Protein AF-A0A096B405-F1 (afdb_monomer_lite)

Structure (mmCIF, N/CA/C/O backbone):
data_AF-A0A096B405-F1
#
_entry.id   AF-A0A096B405-F1
#
loop_
_atom_site.group_PDB
_atom_site.id
_atom_site.type_symbol
_atom_site.label_atom_id
_atom_site.label_alt_id
_atom_site.label_comp_id
_atom_site.label_asym_id
_atom_site.label_entity_id
_atom_site.label_seq_id
_atom_site.pdbx_PDB_ins_code
_atom_site.Cartn_x
_atom_site.Cartn_y
_atom_site.Cartn_z
_atom_site.occupancy
_atom_site.B_iso_or_equiv
_atom_site.auth_seq_id
_atom_site.auth_comp_id
_atom_site.auth_asym_id
_atom_site.auth_atom_id
_atom_site.pdbx_PDB_model_num
ATOM 1 N N . SER A 1 1 ? 10.163 5.596 -11.809 1.00 72.56 1 SER A N 1
ATOM 2 C CA . SER A 1 1 ? 9.491 6.734 -11.156 1.00 72.56 1 SER A CA 1
ATOM 3 C C . SER A 1 1 ? 8.752 6.188 -9.951 1.00 72.56 1 SER A C 1
ATOM 5 O O . SER A 1 1 ? 8.419 5.013 -9.981 1.00 72.56 1 SER A O 1
ATOM 7 N N . SER A 1 2 ? 8.569 6.969 -8.894 1.00 85.62 2 SER A N 1
ATOM 8 C CA . SER A 1 2 ? 7.782 6.580 -7.717 1.00 85.62 2 SER A CA 1
ATOM 9 C C . SER A 1 2 ? 6.994 7.790 -7.231 1.00 85.62 2 SER A C 1
ATOM 11 O O . SER A 1 2 ? 7.350 8.922 -7.571 1.00 85.62 2 SER A O 1
ATOM 13 N N . SER A 1 3 ? 5.953 7.577 -6.423 1.00 92.62 3 SER A N 1
ATOM 14 C CA . SER A 1 3 ? 5.214 8.702 -5.844 1.00 92.62 3 SER A CA 1
ATOM 15 C C . SER A 1 3 ? 6.137 9.592 -4.997 1.00 92.62 3 SER A C 1
ATOM 17 O O . SER A 1 3 ? 6.942 9.068 -4.220 1.00 92.62 3 SER A O 1
ATOM 19 N N . PRO A 1 4 ? 6.043 10.930 -5.130 1.00 95.75 4 PRO A N 1
ATOM 20 C CA . PRO A 1 4 ? 6.802 11.876 -4.312 1.00 95.75 4 PRO A CA 1
ATOM 21 C C . PRO A 1 4 ? 6.247 11.991 -2.883 1.00 95.75 4 PRO A C 1
ATOM 23 O O . PRO A 1 4 ? 6.814 12.705 -2.059 1.00 95.75 4 PRO A O 1
ATOM 26 N N . VAL A 1 5 ? 5.129 11.319 -2.591 1.00 96.81 5 VAL A N 1
ATOM 27 C CA . VAL A 1 5 ? 4.456 11.334 -1.293 1.00 96.81 5 VAL A CA 1
ATOM 28 C C . VAL A 1 5 ? 4.205 9.915 -0.796 1.00 96.81 5 VAL A C 1
ATOM 30 O O . VAL A 1 5 ? 4.040 8.974 -1.574 1.00 96.81 5 VAL A O 1
ATOM 33 N N . ARG A 1 6 ? 4.128 9.769 0.529 1.00 97.12 6 ARG A N 1
ATOM 34 C CA . ARG A 1 6 ? 3.630 8.559 1.182 1.00 97.12 6 ARG A CA 1
ATOM 35 C C . ARG A 1 6 ? 2.459 8.921 2.079 1.00 97.12 6 ARG A C 1
ATOM 37 O O . ARG A 1 6 ? 2.618 9.690 3.025 1.00 97.12 6 ARG A O 1
ATOM 44 N N . ILE A 1 7 ? 1.293 8.358 1.783 1.00 97.81 7 ILE A N 1
ATOM 45 C CA . ILE A 1 7 ? 0.096 8.545 2.603 1.00 97.81 7 ILE A CA 1
ATOM 46 C C . ILE A 1 7 ? 0.163 7.523 3.731 1.00 97.81 7 ILE A C 1
ATOM 48 O O . ILE A 1 7 ? 0.070 6.331 3.475 1.00 97.81 7 ILE A O 1
ATOM 52 N N . LEU A 1 8 ? 0.357 7.971 4.968 1.00 98.00 8 LEU A N 1
ATOM 53 C CA . LEU A 1 8 ? 0.569 7.059 6.091 1.00 98.00 8 LEU A CA 1
ATOM 54 C C . LEU A 1 8 ? -0.639 6.136 6.307 1.00 98.00 8 LEU A C 1
ATOM 56 O O . LEU A 1 8 ? -1.779 6.598 6.375 1.00 98.00 8 LEU A O 1
ATOM 60 N N . ARG A 1 9 ? -0.358 4.840 6.460 1.00 97.75 9 ARG A N 1
ATOM 61 C CA . ARG A 1 9 ? -1.309 3.805 6.873 1.00 97.75 9 ARG A CA 1
ATOM 62 C C . ARG A 1 9 ? -0.672 2.858 7.894 1.00 97.75 9 ARG A C 1
ATOM 64 O O . ARG A 1 9 ? 0.549 2.684 7.875 1.00 97.75 9 ARG A O 1
ATOM 71 N N . GLY A 1 10 ? -1.490 2.288 8.774 1.00 96.44 10 GLY A N 1
ATOM 72 C CA . GLY A 1 10 ? -1.091 1.295 9.770 1.00 96.44 10 GLY A CA 1
ATOM 73 C C . GLY A 1 10 ? -0.979 -0.120 9.201 1.00 96.44 10 GLY A C 1
ATOM 74 O O . GLY A 1 10 ? -1.126 -0.344 7.998 1.00 96.44 10 GLY A O 1
ATOM 75 N N . GLU A 1 11 ? -0.735 -1.090 10.083 1.00 95.75 11 GLU A N 1
ATOM 76 C CA . GLU A 1 11 ? -0.670 -2.517 9.724 1.00 95.75 11 GLU A CA 1
ATOM 77 C C . GLU A 1 11 ? -2.017 -3.070 9.236 1.00 95.75 11 GLU A C 1
ATOM 79 O O . GLU A 1 11 ? -2.050 -4.014 8.454 1.00 95.75 11 GLU A O 1
ATOM 84 N N . ASP A 1 12 ? -3.127 -2.437 9.627 1.00 96.00 12 ASP A N 1
ATOM 85 C CA . ASP A 1 12 ? -4.478 -2.745 9.148 1.00 96.00 12 ASP A CA 1
ATOM 86 C C . ASP A 1 12 ? -4.802 -2.103 7.786 1.00 96.00 12 ASP A C 1
ATOM 88 O O . ASP A 1 12 ? -5.955 -2.105 7.346 1.00 96.00 12 ASP A O 1
ATOM 92 N N . PHE A 1 13 ? -3.788 -1.533 7.130 1.00 97.81 13 PHE A N 1
ATOM 93 C CA . PHE A 1 13 ? -3.867 -0.806 5.866 1.00 97.81 13 PHE A CA 1
ATOM 94 C C . PHE A 1 13 ? -4.699 0.486 5.907 1.00 97.81 13 PHE A C 1
ATOM 96 O O . PHE A 1 13 ? -4.836 1.137 4.866 1.00 97.81 13 PHE A O 1
ATOM 103 N N . GLN A 1 14 ? -5.205 0.914 7.069 1.00 97.56 14 GLN A N 1
ATOM 104 C CA . GLN A 1 14 ? -5.950 2.165 7.189 1.00 97.56 14 GLN A CA 1
ATOM 105 C C . GLN A 1 14 ? -5.045 3.349 7.496 1.00 97.56 14 GLN A C 1
ATOM 107 O O . GLN A 1 14 ? -4.073 3.259 8.245 1.00 97.56 14 GLN A O 1
ATOM 112 N N . SER A 1 15 ? -5.404 4.502 6.946 1.00 97.75 15 SER A N 1
ATOM 113 C CA . SER A 1 15 ? -4.872 5.777 7.418 1.00 97.75 15 SER A CA 1
ATOM 114 C C . SER A 1 15 ? -5.408 6.116 8.822 1.00 97.75 15 SER A C 1
ATOM 116 O O . SER A 1 15 ? -6.370 5.496 9.281 1.00 97.75 15 SER A O 1
ATOM 118 N N . PRO A 1 16 ? -4.889 7.167 9.485 1.00 96.25 16 PRO A N 1
ATOM 119 C CA . PRO A 1 16 ? -5.514 7.706 10.697 1.00 96.25 16 PRO A CA 1
ATOM 120 C C . PRO A 1 16 ? -6.999 8.087 10.520 1.00 96.25 16 PRO A C 1
ATOM 122 O O . PRO A 1 16 ? -7.752 8.121 11.492 1.00 96.25 16 PRO A O 1
ATOM 125 N N . ILE A 1 17 ? -7.436 8.357 9.283 1.00 96.50 17 ILE A N 1
ATOM 126 C CA . ILE A 1 17 ? -8.849 8.505 8.924 1.00 96.50 17 ILE A CA 1
ATOM 127 C C . ILE A 1 17 ? -9.427 7.110 8.667 1.00 96.50 17 ILE A C 1
ATOM 129 O O . ILE A 1 17 ? -9.079 6.446 7.685 1.00 96.50 17 ILE A O 1
ATOM 133 N N . ARG A 1 18 ? -10.337 6.668 9.542 1.00 94.38 18 ARG A N 1
ATOM 134 C CA . ARG A 1 18 ? -10.953 5.339 9.433 1.00 94.38 18 ARG A CA 1
ATOM 135 C C . ARG A 1 18 ? -11.745 5.186 8.141 1.00 94.38 18 ARG A C 1
ATOM 137 O O . ARG A 1 18 ? -12.477 6.084 7.738 1.00 94.38 18 ARG A O 1
ATOM 144 N N . GLY A 1 19 ? -11.625 4.008 7.534 1.00 95.38 19 GLY A N 1
ATOM 145 C CA . GLY A 1 19 ? -12.280 3.682 6.264 1.00 95.38 19 GLY A CA 1
ATOM 146 C C . GLY A 1 19 ? -11.525 4.169 5.024 1.00 95.38 19 GLY A C 1
ATOM 147 O O . GLY A 1 19 ? -11.919 3.817 3.916 1.00 95.38 19 GLY A O 1
ATOM 148 N N . LEU A 1 20 ? -10.427 4.916 5.186 1.00 97.81 20 LEU A N 1
ATOM 149 C CA . LEU A 1 20 ? -9.528 5.272 4.092 1.00 97.81 20 LEU A CA 1
ATOM 150 C C . LEU A 1 20 ? -8.331 4.317 4.061 1.00 97.81 20 LEU A C 1
ATOM 152 O O . LEU A 1 20 ? -7.595 4.218 5.043 1.00 97.81 20 LEU A O 1
ATOM 156 N N . TYR A 1 21 ? -8.120 3.669 2.914 1.00 98.31 21 TYR A N 1
ATOM 157 C CA . TYR A 1 21 ? -7.086 2.655 2.697 1.00 98.31 21 TYR A CA 1
ATOM 158 C C . TYR A 1 21 ? -6.136 3.076 1.567 1.00 98.31 21 TYR A C 1
ATOM 160 O O . TYR A 1 21 ? -6.383 2.763 0.401 1.00 98.31 21 TYR A O 1
ATOM 168 N N . PRO A 1 22 ? -5.061 3.822 1.868 1.00 98.31 22 PRO A N 1
ATOM 169 C CA . PRO A 1 22 ? -4.088 4.206 0.854 1.00 98.31 22 PRO A CA 1
ATOM 170 C C . PRO A 1 22 ? -3.413 2.964 0.267 1.00 98.31 22 PRO A C 1
ATOM 172 O O . PRO A 1 22 ? -2.914 2.140 1.028 1.00 98.31 22 PRO A O 1
ATOM 175 N N . CYS A 1 23 ? -3.363 2.823 -1.059 1.00 98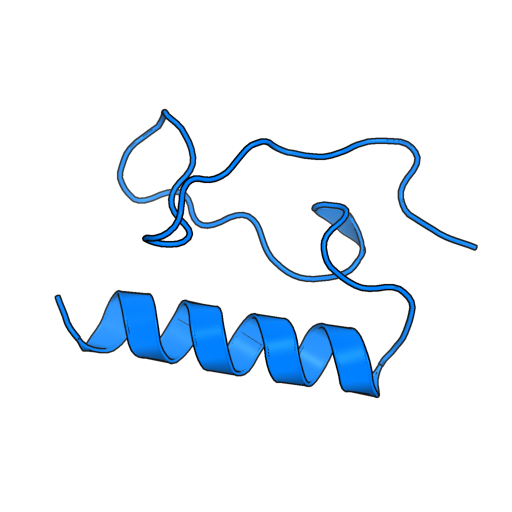.12 23 CYS A N 1
ATOM 176 C CA . CYS A 1 23 ? -2.752 1.669 -1.722 1.00 98.12 23 CYS A CA 1
ATOM 177 C C . 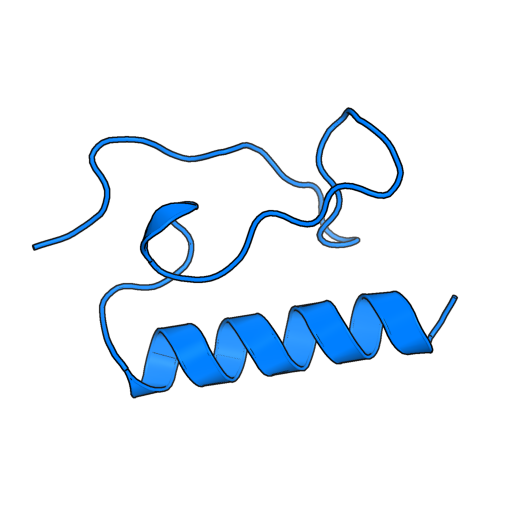CYS A 1 23 ? -2.060 2.016 -3.046 1.00 98.12 23 CYS A C 1
ATOM 179 O O . CYS A 1 23 ? -2.327 3.045 -3.672 1.00 98.12 23 CYS A O 1
ATOM 181 N N . GLY A 1 24 ? -1.177 1.125 -3.487 1.00 98.00 24 GLY A N 1
ATOM 182 C CA . GLY A 1 24 ? -0.485 1.209 -4.765 1.00 98.00 24 GLY A CA 1
ATOM 183 C C . GLY A 1 24 ? 0.592 2.295 -4.823 1.00 98.00 24 GLY A C 1
ATOM 184 O O . GLY A 1 24 ? 1.069 2.816 -3.811 1.00 98.00 24 GLY A O 1
ATOM 185 N N . GLU A 1 2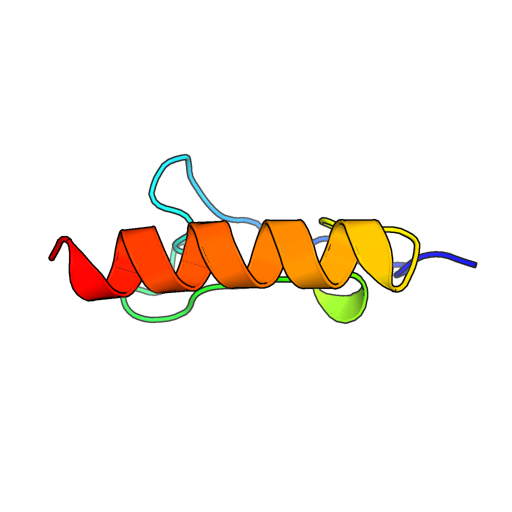5 ? 1.013 2.611 -6.048 1.00 97.62 25 GLU A N 1
ATOM 186 C CA . GLU A 1 25 ? 2.139 3.515 -6.293 1.00 97.62 25 GLU A CA 1
ATOM 187 C C . GLU A 1 25 ? 1.815 4.946 -5.868 1.00 97.62 25 GLU A C 1
ATOM 189 O O . GLU A 1 25 ? 2.621 5.554 -5.174 1.00 97.62 25 GLU A O 1
ATOM 194 N N . GLY A 1 26 ? 0.615 5.449 -6.185 1.00 96.12 26 GLY A N 1
ATOM 195 C CA . GLY A 1 26 ? 0.190 6.806 -5.821 1.00 96.12 26 GLY A CA 1
ATOM 196 C C . GLY A 1 26 ? 0.231 7.070 -4.312 1.00 96.12 26 GLY A C 1
ATOM 197 O O . GLY A 1 26 ? 0.640 8.149 -3.886 1.00 96.12 26 GLY A O 1
ATOM 198 N N . ALA A 1 27 ? -0.098 6.062 -3.498 1.00 97.25 27 ALA A N 1
ATOM 199 C CA . ALA A 1 27 ? -0.012 6.141 -2.041 1.00 97.25 27 ALA A CA 1
ATOM 200 C C . ALA A 1 27 ? 1.416 5.967 -1.486 1.00 97.25 27 ALA A C 1
ATOM 202 O O . ALA A 1 27 ? 1.637 6.182 -0.293 1.00 97.25 27 ALA A O 1
ATOM 203 N N . GLY A 1 28 ? 2.380 5.581 -2.328 1.00 97.38 28 GLY A N 1
ATOM 204 C CA . GLY A 1 28 ? 3.776 5.368 -1.952 1.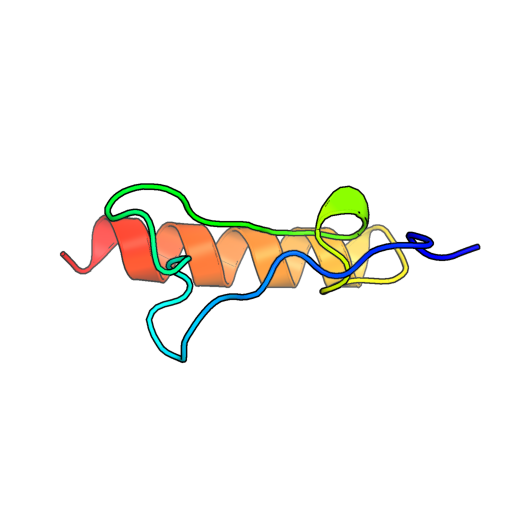00 97.38 28 GLY A CA 1
ATOM 205 C C . GLY A 1 28 ? 4.086 3.966 -1.415 1.00 97.38 28 GLY A C 1
ATOM 206 O O . GLY A 1 28 ? 5.080 3.815 -0.697 1.00 97.38 28 GLY A O 1
ATOM 207 N N . TYR A 1 29 ? 3.266 2.954 -1.734 1.00 97.31 29 TYR A N 1
ATOM 208 C CA . TYR A 1 29 ? 3.420 1.562 -1.261 1.00 97.31 29 TYR A CA 1
ATOM 209 C C . TYR A 1 29 ? 3.788 0.549 -2.355 1.00 97.31 29 TYR A C 1
ATOM 211 O O . TYR A 1 29 ? 4.019 -0.620 -2.057 1.00 97.31 29 TYR A O 1
ATOM 219 N N . ALA A 1 30 ? 3.901 0.991 -3.607 1.00 97.38 30 ALA A N 1
ATOM 220 C CA . ALA A 1 30 ? 4.328 0.173 -4.739 1.00 97.38 30 ALA A CA 1
ATOM 221 C C . ALA A 1 30 ? 5.204 0.986 -5.708 1.00 97.38 30 ALA A C 1
ATOM 223 O O . ALA A 1 30 ? 5.282 2.208 -5.591 1.00 97.38 30 ALA A O 1
ATOM 224 N N . GLY A 1 31 ? 5.860 0.313 -6.658 1.00 95.56 31 GLY A N 1
ATOM 225 C CA . GLY A 1 31 ? 6.755 0.943 -7.645 1.00 95.56 31 GLY A CA 1
ATOM 226 C C . GLY A 1 31 ? 6.602 0.407 -9.071 1.00 95.56 31 GLY A C 1
ATOM 227 O O . GLY A 1 31 ? 7.523 0.518 -9.875 1.00 95.56 31 GLY A O 1
ATOM 228 N N . GLY A 1 32 ? 5.477 -0.243 -9.367 1.00 94.88 32 GLY A N 1
ATOM 229 C CA . GLY A 1 32 ? 5.175 -0.818 -10.676 1.00 94.88 32 GLY A CA 1
ATOM 230 C C . GLY A 1 32 ? 3.967 -1.752 -10.635 1.00 94.88 32 GLY A C 1
ATOM 231 O O . GLY A 1 32 ? 3.480 -2.094 -9.554 1.00 94.88 32 GLY A O 1
ATOM 232 N N . ILE A 1 33 ? 3.515 -2.194 -11.815 1.00 96.69 33 ILE A N 1
ATOM 233 C CA . ILE A 1 33 ? 2.249 -2.924 -12.028 1.00 96.69 33 ILE A CA 1
ATOM 234 C C . ILE A 1 33 ? 2.079 -4.088 -11.046 1.00 96.69 33 ILE A C 1
ATOM 236 O O . ILE A 1 33 ? 1.124 -4.107 -10.273 1.00 96.69 33 ILE A O 1
ATOM 240 N N . THR A 1 34 ? 3.026 -5.030 -11.024 1.00 98.00 34 THR A N 1
ATOM 241 C CA . THR A 1 34 ? 2.932 -6.227 -10.175 1.00 98.00 34 THR A CA 1
ATOM 242 C C . THR A 1 34 ? 2.877 -5.867 -8.693 1.00 98.00 34 THR A C 1
ATOM 244 O O . THR A 1 34 ? 2.030 -6.372 -7.964 1.00 98.00 34 THR A O 1
ATOM 247 N N . SER A 1 35 ? 3.738 -4.951 -8.237 1.00 97.69 35 SER A N 1
ATOM 248 C CA . SER A 1 35 ? 3.748 -4.522 -6.832 1.00 97.69 35 SER A CA 1
ATOM 249 C C . SER A 1 35 ? 2.475 -3.769 -6.432 1.00 97.69 35 SER A C 1
ATOM 251 O O . SER A 1 35 ? 1.998 -3.937 -5.314 1.00 97.69 35 SER A O 1
ATOM 253 N N . ALA A 1 36 ? 1.892 -2.987 -7.345 1.00 98.19 36 ALA A N 1
ATOM 254 C CA . ALA A 1 36 ? 0.648 -2.266 -7.104 1.00 98.19 36 ALA A CA 1
ATOM 255 C C . ALA A 1 36 ? -0.548 -3.225 -7.032 1.00 98.19 36 ALA A C 1
ATOM 257 O O . ALA A 1 36 ? -1.401 -3.064 -6.165 1.00 98.19 36 ALA A O 1
ATOM 258 N N . ALA A 1 37 ? -0.575 -4.253 -7.887 1.00 98.38 37 ALA A N 1
ATOM 259 C CA . ALA A 1 37 ? -1.591 -5.300 -7.845 1.00 98.38 37 ALA A CA 1
ATOM 260 C C . ALA A 1 37 ? -1.527 -6.107 -6.537 1.00 98.38 37 ALA A C 1
ATOM 262 O O . ALA A 1 37 ? -2.554 -6.311 -5.895 1.00 98.38 37 ALA A O 1
ATOM 263 N N . VAL A 1 38 ? -0.326 -6.510 -6.104 1.00 98.50 38 VAL A N 1
ATOM 264 C CA . VAL A 1 38 ? -0.135 -7.223 -4.828 1.00 98.50 38 VAL A CA 1
ATOM 265 C C . VAL A 1 38 ? -0.572 -6.364 -3.639 1.00 98.50 38 VAL A C 1
ATOM 267 O O . VAL A 1 38 ? -1.242 -6.870 -2.741 1.00 98.50 38 VAL A O 1
ATOM 270 N N . ASP A 1 39 ? -0.231 -5.073 -3.631 1.00 98.50 39 ASP A N 1
ATOM 271 C CA . ASP A 1 39 ? -0.679 -4.160 -2.575 1.00 98.50 39 ASP A CA 1
ATOM 272 C C . ASP A 1 39 ? -2.207 -4.009 -2.557 1.00 98.50 39 ASP A C 1
ATOM 274 O O . ASP A 1 39 ? -2.823 -4.072 -1.495 1.00 98.50 39 ASP A O 1
ATOM 278 N N . GLY A 1 40 ? -2.826 -3.886 -3.736 1.00 98.38 40 GLY A N 1
ATOM 279 C CA . GLY A 1 40 ? -4.279 -3.816 -3.882 1.00 98.38 40 GLY A CA 1
ATOM 280 C C . GLY A 1 40 ? -4.998 -5.062 -3.359 1.00 98.38 40 GLY A C 1
ATOM 281 O O . GLY A 1 40 ? -5.997 -4.924 -2.659 1.00 98.38 40 GLY A O 1
ATOM 282 N N . ILE A 1 41 ? -4.472 -6.264 -3.631 1.00 98.50 41 ILE A N 1
ATOM 283 C CA . ILE A 1 41 ? -5.037 -7.525 -3.117 1.00 98.50 41 ILE A CA 1
ATOM 284 C C . ILE A 1 41 ? -5.003 -7.546 -1.587 1.00 98.50 41 ILE A C 1
ATOM 286 O O . ILE A 1 41 ? -6.032 -7.787 -0.965 1.00 98.50 41 ILE A O 1
ATOM 290 N N . ARG A 1 42 ? -3.862 -7.214 -0.972 1.00 98.19 42 ARG A N 1
ATOM 291 C CA . ARG A 1 42 ? -3.727 -7.193 0.497 1.00 98.19 42 ARG A CA 1
ATOM 292 C C . ARG A 1 42 ? -4.682 -6.199 1.155 1.00 98.19 42 ARG A C 1
ATOM 294 O O . ARG A 1 42 ? -5.278 -6.490 2.187 1.00 98.19 42 ARG A O 1
ATOM 301 N N . VAL A 1 43 ? -4.840 -5.026 0.545 1.00 98.31 43 VAL A N 1
ATOM 302 C CA . VAL A 1 43 ? -5.774 -3.999 1.018 1.00 98.31 43 VAL A CA 1
ATOM 303 C C . VAL A 1 43 ? -7.220 -4.479 0.878 1.00 98.31 43 VAL A C 1
ATOM 305 O O . VAL A 1 43 ? -8.004 -4.311 1.808 1.00 98.31 43 VAL A O 1
ATOM 308 N N . ALA A 1 44 ? -7.572 -5.121 -0.238 1.00 98.31 44 ALA A N 1
ATOM 309 C CA . ALA A 1 44 ? -8.898 -5.701 -0.438 1.00 98.31 44 ALA A CA 1
ATOM 310 C C . ALA A 1 44 ? -9.200 -6.821 0.573 1.00 98.31 44 ALA A C 1
ATOM 312 O O . ALA A 1 44 ? -10.291 -6.844 1.139 1.00 98.31 44 ALA A O 1
ATOM 313 N N . GLU A 1 45 ? -8.236 -7.699 0.861 1.00 98.00 45 GLU A N 1
ATOM 314 C CA . GLU A 1 45 ? -8.347 -8.736 1.898 1.00 98.00 45 GLU A CA 1
ATOM 315 C C . GLU A 1 45 ? -8.552 -8.126 3.293 1.00 98.00 45 GLU A C 1
ATOM 317 O O . GLU A 1 45 ? -9.414 -8.582 4.045 1.00 98.00 45 GLU A O 1
ATOM 322 N N . ALA A 1 46 ? -7.822 -7.056 3.627 1.00 96.25 46 ALA A N 1
ATOM 323 C CA . ALA A 1 46 ? -7.977 -6.335 4.892 1.00 96.25 46 ALA A CA 1
ATOM 324 C C . ALA A 1 46 ? -9.332 -5.615 5.020 1.00 96.25 46 ALA A C 1
ATOM 326 O O . ALA A 1 46 ? -9.846 -5.458 6.128 1.00 96.25 46 ALA A O 1
ATOM 327 N N . ILE A 1 47 ? -9.916 -5.171 3.902 1.00 96.88 47 ILE A N 1
ATOM 328 C CA . ILE A 1 47 ? -11.277 -4.619 3.858 1.00 96.88 47 ILE A CA 1
ATOM 329 C C . ILE A 1 47 ? -12.311 -5.735 4.033 1.00 96.88 47 ILE A C 1
ATOM 331 O O . ILE A 1 47 ? -13.247 -5.568 4.806 1.00 96.88 47 ILE A 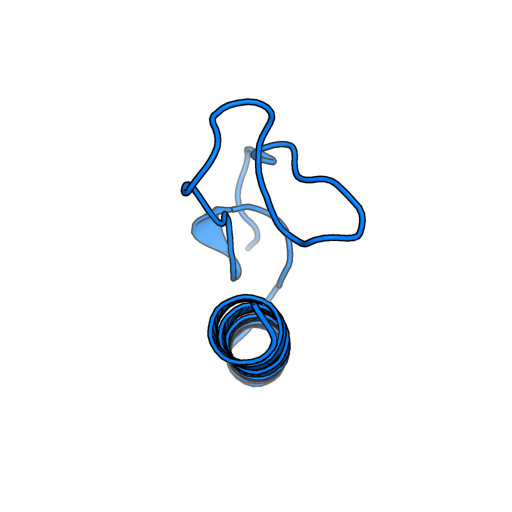O 1
ATOM 335 N N . ALA A 1 48 ? -12.142 -6.861 3.337 1.00 96.94 48 ALA A N 1
ATOM 336 C CA . ALA A 1 48 ? -13.095 -7.972 3.341 1.00 96.94 48 ALA A CA 1
ATOM 337 C C . ALA A 1 48 ? -13.093 -8.787 4.646 1.00 96.94 48 ALA A C 1
ATOM 339 O O . ALA A 1 48 ? -14.086 -9.436 4.957 1.00 96.94 48 ALA A O 1
ATOM 340 N N . SER A 1 49 ? -11.985 -8.773 5.391 1.00 90.50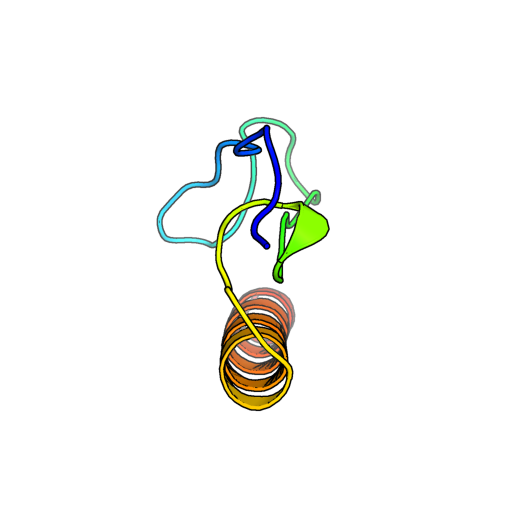 49 SER A N 1
ATOM 341 C CA . SER A 1 49 ? -11.840 -9.485 6.671 1.00 90.50 49 SER A CA 1
ATOM 342 C C . SER A 1 49 ? -12.368 -8.697 7.881 1.00 90.50 49 SER A C 1
ATOM 344 O O . SER A 1 49 ? -12.209 -9.160 9.011 1.00 90.50 49 SER A O 1
ATOM 346 N N . LYS A 1 50 ? -12.941 -7.504 7.666 1.00 66.94 50 LYS A N 1
ATOM 347 C CA . LYS A 1 50 ? -13.664 -6.723 8.685 1.00 66.94 50 LYS A CA 1
ATOM 348 C C . LYS A 1 50 ? -15.152 -7.039 8.657 1.00 66.94 50 LYS A C 1
ATOM 350 O O . LYS A 1 50 ? -15.740 -7.018 9.759 1.00 66.94 50 LYS A O 1
#

pLDDT: mean 95.7, std 5.76, range [66.94, 98.5]

InterPro domains:
  IPR028348 FAD dependent protein [PTHR42842] (2-49)
  IPR036188 FAD/NAD(P)-binding domain superfamily [G3DSA:3.50.50.60] (1-50)
  IPR036188 FAD/NAD(P)-binding domain superfamily [SSF51905] (5-49)

Radius of gyration: 10.49 Å; chains: 1; bounding box: 23×21×23 Å

Organism: NCBI:txid742738

Secondary structure (DSSP, 8-state):
---S------TTS--SSTT----TTTTTS-SSHHHHHHHHHHHHHHHHT-

Sequence (50 aa):
SSSPVRILRGEDFQSPIRGLYPCGEGAGYAGGITSAAVDGIRVAEAIASK

Foldseek 3Di:
DAAPEAQDDDPLQDGVPPPDHQAARNNRQYDDDVRRVVRVVSNVVSVVVD